Protein AF-A0A959AP13-F1 (afdb_monomer_lite)

Secondary structure (DSSP, 8-state):
-PPP--HHHHHHHIIIIIHHHHGGG--HHHHHHHHHHHHHHTT--B-TTS-B----HHHHHHHHHHHSTTT-------------

Foldseek 3Di:
DDDDDDLLRLLCCCVPPVCVVCVVVDDPVLVVLNVVLVCLCVQVDADPVRGRNHNHNVSSVVNCCVRVNPPDDDDDDDDDDDDD

Sequence (84 aa):
IMEEFDERQAWRDFYDRVRPGIWGGLSRNERRDIGTAERDFYGKRLDRHGQPIRLGAARVARLLDRFAPGLYEVEQRWVFRKQG

pLDDT: mean 93.52, std 7.72, range [54.53, 98.5]

Radius of gyration: 14.96 Å; chains: 1; bounding box: 42×34×47 Å

Structure (mmCIF, N/CA/C/O backbone):
data_AF-A0A959AP13-F1
#
_entry.id   AF-A0A959AP13-F1
#
loop_
_atom_site.group_PDB
_atom_site.id
_atom_site.type_symbol
_atom_site.label_atom_id
_atom_site.label_alt_id
_atom_site.label_comp_id
_atom_site.label_asym_id
_atom_site.label_entity_id
_atom_site.label_seq_id
_atom_site.pdbx_PDB_ins_code
_atom_site.Cartn_x
_atom_site.Cartn_y
_atom_site.Cartn_z
_atom_site.occupancy
_atom_site.B_iso_or_equiv
_atom_site.auth_seq_id
_atom_site.auth_comp_id
_atom_site.auth_asym_id
_atom_site.auth_atom_id
_atom_site.pdbx_PDB_model_num
ATOM 1 N N . ILE A 1 1 ? -23.831 0.697 -4.702 1.00 54.53 1 ILE A N 1
ATOM 2 C CA . ILE A 1 1 ? -23.080 0.429 -5.949 1.00 54.53 1 ILE A CA 1
ATOM 3 C C . ILE A 1 1 ? -21.635 0.297 -5.513 1.00 54.53 1 ILE A C 1
ATOM 5 O O . ILE A 1 1 ? -21.145 1.241 -4.907 1.00 54.53 1 ILE A O 1
ATOM 9 N N . MET A 1 2 ? -21.026 -0.878 -5.665 1.00 69.44 2 MET A N 1
ATOM 10 C CA . MET A 1 2 ? -19.586 -1.023 -5.431 1.00 69.44 2 MET A CA 1
ATOM 11 C C . MET A 1 2 ? -18.844 -0.352 -6.587 1.00 69.44 2 MET A C 1
ATOM 13 O O . MET A 1 2 ? -19.245 -0.508 -7.738 1.00 69.44 2 MET A O 1
ATOM 17 N N . GLU A 1 3 ? -17.826 0.441 -6.268 1.00 85.00 3 GLU A N 1
ATOM 18 C CA . GLU A 1 3 ? -16.941 1.064 -7.253 1.00 85.00 3 GLU A CA 1
ATOM 19 C C . GLU A 1 3 ? -15.835 0.066 -7.616 1.00 85.00 3 GLU A C 1
ATOM 21 O O . GLU A 1 3 ? -15.214 -0.521 -6.730 1.00 85.00 3 GLU A O 1
ATOM 26 N N . GLU A 1 4 ? -15.621 -0.167 -8.911 1.00 88.50 4 GLU A N 1
ATOM 27 C CA . GLU A 1 4 ? -14.546 -1.037 -9.390 1.00 88.50 4 GLU A CA 1
ATOM 28 C C . GLU A 1 4 ? -13.228 -0.257 -9.451 1.00 88.50 4 GLU A C 1
ATOM 30 O O . GLU A 1 4 ? -13.159 0.822 -10.044 1.00 88.50 4 GLU A O 1
ATOM 35 N N . PHE A 1 5 ? -12.170 -0.825 -8.869 1.00 88.94 5 PHE A N 1
ATOM 36 C CA . PHE A 1 5 ? -10.829 -0.247 -8.862 1.00 88.94 5 PHE A CA 1
ATOM 37 C C . PHE A 1 5 ? -9.812 -1.203 -9.486 1.00 88.94 5 PHE A C 1
ATOM 39 O O . PHE A 1 5 ? -9.786 -2.392 -9.164 1.00 88.94 5 PHE A O 1
ATOM 46 N N . ASP A 1 6 ? -8.903 -0.671 -10.305 1.00 93.44 6 ASP A N 1
ATOM 47 C CA . ASP A 1 6 ? -7.627 -1.341 -10.564 1.00 93.44 6 ASP A CA 1
ATOM 48 C C . ASP A 1 6 ? -6.698 -1.264 -9.333 1.00 93.44 6 ASP A C 1
ATOM 50 O O . ASP A 1 6 ? -6.979 -0.579 -8.340 1.00 93.44 6 ASP A O 1
ATOM 54 N N . GLU A 1 7 ? -5.551 -1.950 -9.364 1.00 94.38 7 GLU A N 1
ATOM 55 C CA . GLU A 1 7 ? -4.659 -1.981 -8.205 1.00 94.38 7 GLU A CA 1
ATOM 56 C C . GLU A 1 7 ? -4.069 -0.612 -7.839 1.00 94.38 7 GLU A C 1
ATOM 58 O O . GLU A 1 7 ? -3.724 -0.369 -6.678 1.00 94.38 7 GLU A O 1
ATOM 63 N N . ARG A 1 8 ? -3.926 0.294 -8.813 1.00 95.31 8 ARG A N 1
ATOM 64 C CA . ARG A 1 8 ? -3.368 1.630 -8.585 1.00 95.31 8 ARG A CA 1
ATOM 65 C C . ARG A 1 8 ? -4.411 2.535 -7.951 1.00 95.31 8 ARG A C 1
ATOM 67 O O . ARG A 1 8 ? -4.061 3.285 -7.038 1.00 95.31 8 ARG A O 1
ATOM 74 N N . GLN A 1 9 ? -5.654 2.460 -8.412 1.00 97.00 9 GLN A N 1
ATOM 75 C CA . GLN A 1 9 ? -6.779 3.195 -7.852 1.00 97.00 9 GLN A CA 1
ATOM 76 C C . GLN A 1 9 ? -7.078 2.720 -6.428 1.00 97.00 9 GLN A C 1
ATOM 78 O O . GLN A 1 9 ? -7.140 3.552 -5.525 1.00 97.00 9 GLN A O 1
ATOM 83 N N . ALA A 1 10 ? -7.124 1.403 -6.194 1.00 97.06 10 ALA A N 1
ATOM 84 C CA . ALA A 1 10 ? -7.329 0.841 -4.859 1.00 97.06 10 ALA A CA 1
ATOM 85 C C . ALA A 1 10 ? -6.217 1.266 -3.884 1.00 97.06 10 ALA A C 1
ATOM 87 O O . ALA A 1 10 ? -6.481 1.636 -2.740 1.00 97.06 10 ALA A O 1
ATOM 88 N N . TRP A 1 11 ? -4.958 1.284 -4.344 1.00 97.94 11 TRP A N 1
ATOM 89 C CA . TRP A 1 11 ? -3.853 1.782 -3.525 1.00 97.94 11 TRP A CA 1
ATOM 90 C C . TRP A 1 11 ? -3.977 3.275 -3.199 1.00 97.94 11 TRP A C 1
ATOM 92 O O . TRP A 1 11 ? -3.678 3.670 -2.072 1.00 97.94 11 TRP A O 1
ATOM 102 N N . ARG A 1 12 ? -4.407 4.113 -4.155 1.00 98.00 12 ARG A N 1
ATOM 103 C CA . ARG A 1 12 ? -4.619 5.547 -3.901 1.00 98.00 12 ARG A CA 1
ATOM 104 C C . ARG A 1 12 ? -5.735 5.789 -2.901 1.00 98.00 12 ARG A C 1
ATOM 106 O O . ARG A 1 12 ? -5.519 6.524 -1.943 1.00 98.00 12 ARG A O 1
ATOM 113 N N . ASP A 1 13 ? -6.876 5.134 -3.086 1.00 98.12 13 ASP A N 1
ATOM 114 C CA . ASP A 1 13 ? -8.004 5.245 -2.164 1.00 98.12 13 ASP A CA 1
ATOM 115 C C . ASP A 1 13 ? -7.588 4.851 -0.736 1.00 98.12 13 ASP A C 1
ATOM 117 O O . ASP A 1 13 ? -7.762 5.634 0.203 1.00 98.12 13 ASP A O 1
ATOM 121 N N . PHE A 1 14 ? -6.890 3.721 -0.580 1.00 98.19 14 PHE A N 1
ATOM 122 C CA . PHE A 1 14 ? -6.342 3.317 0.713 1.00 98.19 14 PHE A CA 1
ATOM 123 C C . PHE A 1 14 ? -5.389 4.363 1.298 1.00 98.19 14 PHE A C 1
ATOM 125 O O . PHE A 1 14 ? -5.516 4.733 2.467 1.00 98.19 14 PHE A O 1
ATOM 132 N N . TYR A 1 15 ? -4.415 4.834 0.518 1.00 98.31 15 TYR A N 1
ATOM 133 C CA . TYR A 1 15 ? -3.358 5.705 1.030 1.00 98.31 15 TYR A CA 1
ATOM 134 C C . TYR A 1 15 ? -3.880 7.085 1.452 1.00 98.31 15 TYR A C 1
ATOM 136 O O . TYR A 1 15 ? -3.399 7.646 2.446 1.00 98.31 15 TYR A O 1
ATOM 144 N N . ASP A 1 16 ? -4.857 7.608 0.714 1.00 98.00 16 ASP A N 1
ATOM 145 C CA . ASP A 1 16 ? -5.367 8.964 0.893 1.00 98.00 16 ASP A CA 1
ATOM 146 C C . ASP A 1 16 ? -6.553 9.011 1.864 1.00 98.00 16 ASP A C 1
ATOM 148 O O . ASP A 1 16 ? -6.682 9.979 2.615 1.00 98.00 16 ASP A O 1
ATOM 152 N N . ARG A 1 17 ? -7.394 7.965 1.903 1.00 97.62 17 ARG A N 1
ATOM 153 C CA . ARG A 1 17 ? -8.635 7.963 2.699 1.00 97.62 17 ARG A CA 1
ATOM 154 C C . ARG A 1 17 ? -8.595 7.056 3.922 1.00 97.62 17 ARG A C 1
ATOM 156 O O . ARG A 1 17 ? -9.066 7.458 4.981 1.00 97.62 17 ARG A O 1
ATOM 163 N N . VAL A 1 18 ? -8.015 5.862 3.814 1.00 97.56 18 VAL A N 1
ATOM 164 C CA . VAL A 1 18 ? -8.049 4.864 4.901 1.00 97.56 18 VAL A CA 1
ATOM 165 C C . VAL A 1 18 ? -6.836 4.988 5.824 1.00 97.56 18 VAL A C 1
ATOM 167 O O . VAL A 1 18 ? -6.969 5.082 7.047 1.00 97.56 18 VAL A O 1
ATOM 170 N N . ARG A 1 19 ? -5.630 5.051 5.248 1.00 98.12 19 ARG A N 1
ATOM 171 C CA . ARG A 1 19 ? -4.353 5.105 5.973 1.00 98.12 19 ARG A CA 1
ATOM 172 C C . ARG A 1 19 ? -4.312 6.188 7.064 1.00 98.12 19 ARG A C 1
ATOM 174 O O . ARG A 1 19 ? -3.803 5.868 8.142 1.00 98.12 19 ARG A O 1
ATOM 181 N N . PRO A 1 20 ? -4.787 7.439 6.862 1.00 98.25 20 PRO A N 1
ATOM 182 C CA . PRO A 1 20 ? -4.713 8.466 7.904 1.00 98.25 20 PRO A CA 1
ATOM 183 C C . PRO A 1 20 ? -5.385 8.052 9.219 1.00 98.25 20 PRO A C 1
ATOM 185 O O . PRO A 1 20 ? -4.850 8.358 10.284 1.00 98.25 20 PRO A O 1
ATOM 188 N N . GLY A 1 21 ? -6.491 7.301 9.150 1.00 97.94 21 GLY A N 1
ATOM 189 C CA . GLY A 1 21 ? -7.237 6.839 10.324 1.00 97.94 21 GLY A CA 1
ATOM 190 C C . GLY A 1 21 ? -6.514 5.769 11.147 1.00 97.94 21 GLY A C 1
ATOM 191 O O . GLY A 1 21 ? -6.693 5.703 12.359 1.00 97.94 21 GLY A O 1
ATOM 192 N N . ILE A 1 22 ? -5.648 4.967 10.521 1.00 97.25 22 ILE A N 1
ATOM 193 C CA . ILE A 1 22 ? -4.903 3.890 11.198 1.00 97.25 22 ILE A CA 1
ATOM 194 C C . ILE A 1 22 ? -3.451 4.268 11.523 1.00 97.25 22 ILE A C 1
ATOM 196 O O . ILE A 1 22 ? -2.810 3.613 12.342 1.00 97.25 22 ILE A O 1
ATOM 200 N N . TRP A 1 23 ? -2.909 5.325 10.902 1.00 97.19 23 TRP A N 1
ATOM 201 C CA . TRP A 1 23 ? -1.472 5.634 10.897 1.00 97.19 23 TRP A CA 1
ATOM 202 C C . TRP A 1 23 ? -0.838 5.721 12.293 1.00 97.19 23 TRP A C 1
ATOM 204 O O . TRP A 1 23 ? 0.282 5.241 12.506 1.00 97.19 23 TRP A O 1
ATOM 214 N N . GLY A 1 24 ? -1.560 6.315 13.248 1.00 97.62 24 GLY A N 1
ATOM 215 C CA . GLY A 1 24 ? -1.109 6.468 14.632 1.00 97.62 24 GLY A CA 1
ATOM 216 C C . GLY A 1 24 ? -0.849 5.133 15.333 1.00 97.62 24 GLY A C 1
ATOM 217 O O . GLY A 1 24 ? 0.137 5.025 16.058 1.00 97.62 24 GLY A O 1
ATOM 218 N N . GLY A 1 25 ? -1.663 4.113 15.047 1.00 97.50 25 GLY A N 1
ATOM 219 C CA . GLY A 1 25 ? -1.580 2.786 15.664 1.00 97.50 25 GLY A CA 1
ATOM 220 C C . GLY A 1 25 ? -0.579 1.830 15.012 1.00 97.50 25 GLY A C 1
ATOM 221 O O . GLY A 1 25 ? -0.289 0.779 15.574 1.00 97.50 25 GLY A O 1
ATOM 222 N N . LEU A 1 26 ? -0.026 2.178 13.846 1.00 97.94 26 LEU A N 1
ATOM 223 C CA . LEU A 1 26 ? 0.889 1.294 13.123 1.00 97.94 26 LEU A CA 1
ATOM 224 C C . LEU A 1 26 ? 2.278 1.237 13.760 1.00 97.94 26 LEU A C 1
ATOM 226 O O . LEU A 1 26 ? 2.885 2.268 14.075 1.00 97.94 26 LEU A O 1
ATOM 230 N N . SER A 1 27 ? 2.835 0.030 13.825 1.00 98.25 27 SER A N 1
ATOM 231 C CA . SER A 1 27 ? 4.231 -0.193 14.192 1.00 98.25 27 SER A CA 1
ATOM 232 C C . SER A 1 27 ? 5.199 0.384 13.151 1.00 98.25 27 SER A C 1
ATOM 234 O O . SER A 1 27 ? 4.858 0.651 11.994 1.00 98.25 27 SER A O 1
ATOM 236 N N . ARG A 1 28 ? 6.475 0.525 13.531 1.00 98.19 28 ARG A N 1
ATOM 237 C CA . ARG A 1 28 ? 7.533 0.978 12.611 1.00 98.19 28 ARG A CA 1
ATOM 238 C C . ARG A 1 28 ? 7.648 0.089 11.367 1.00 98.19 28 ARG A C 1
ATOM 240 O O . ARG A 1 28 ? 7.897 0.606 10.279 1.00 98.19 28 ARG A O 1
ATOM 247 N N . ASN A 1 29 ? 7.485 -1.223 11.529 1.00 97.94 29 ASN A N 1
ATOM 248 C CA . ASN A 1 29 ? 7.582 -2.175 10.424 1.00 97.94 29 ASN A CA 1
AT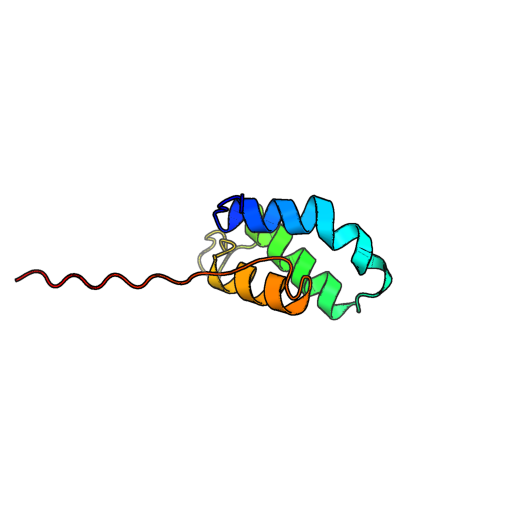OM 249 C C . ASN A 1 29 ? 6.398 -2.027 9.461 1.00 97.94 29 ASN A C 1
ATOM 251 O O . ASN A 1 29 ? 6.603 -1.984 8.255 1.00 97.94 29 ASN A O 1
ATOM 255 N N . GLU A 1 30 ? 5.189 -1.816 9.971 1.00 98.31 30 GLU A N 1
ATOM 256 C CA . GLU A 1 30 ? 3.998 -1.616 9.133 1.00 98.31 30 GLU A CA 1
ATOM 257 C C . GLU A 1 30 ? 4.051 -0.300 8.360 1.00 98.31 30 GLU A C 1
ATOM 259 O O . GLU A 1 30 ? 3.788 -0.261 7.157 1.00 98.31 30 GLU A O 1
ATOM 264 N N . ARG A 1 31 ? 4.501 0.778 9.015 1.00 98.50 31 ARG A N 1
ATOM 265 C CA . ARG A 1 31 ? 4.760 2.056 8.336 1.00 98.50 31 ARG A CA 1
ATOM 266 C C . ARG A 1 31 ? 5.806 1.901 7.231 1.00 98.50 31 ARG A C 1
ATOM 268 O O . ARG A 1 31 ? 5.674 2.517 6.174 1.00 98.50 31 ARG A O 1
ATOM 275 N N . ARG A 1 32 ? 6.836 1.074 7.453 1.00 98.06 32 ARG A N 1
ATOM 276 C CA . ARG A 1 32 ? 7.849 0.757 6.435 1.00 98.06 32 ARG A CA 1
ATOM 277 C C . ARG A 1 32 ? 7.248 -0.029 5.271 1.00 98.06 32 ARG A C 1
ATOM 279 O O . ARG A 1 32 ? 7.586 0.283 4.130 1.00 98.06 32 ARG A O 1
ATOM 286 N N . ASP A 1 33 ? 6.380 -1.000 5.527 1.00 97.69 33 ASP A N 1
ATOM 287 C CA . ASP A 1 33 ? 5.744 -1.804 4.477 1.00 97.69 33 ASP A CA 1
ATOM 288 C C . ASP A 1 33 ? 4.879 -0.935 3.556 1.00 97.69 33 ASP A C 1
ATOM 290 O O . ASP A 1 33 ? 5.046 -0.983 2.331 1.00 97.69 33 ASP A O 1
ATOM 294 N N . ILE A 1 34 ? 4.046 -0.068 4.145 1.00 98.12 34 ILE A N 1
ATOM 295 C CA . ILE A 1 34 ? 3.229 0.919 3.422 1.00 98.12 34 ILE A CA 1
ATOM 296 C C . ILE A 1 34 ? 4.117 1.904 2.655 1.00 98.12 34 ILE A C 1
ATOM 298 O O . ILE A 1 34 ? 3.925 2.111 1.459 1.00 98.12 34 ILE A O 1
ATOM 302 N N . GLY A 1 35 ? 5.138 2.475 3.302 1.00 98.00 35 GLY A N 1
ATOM 303 C CA . GLY A 1 35 ? 6.057 3.409 2.645 1.00 98.00 35 GLY A CA 1
ATOM 304 C C . GLY A 1 35 ? 6.853 2.769 1.502 1.00 98.00 35 GLY A C 1
ATOM 305 O O . GLY A 1 35 ? 7.161 3.420 0.506 1.00 98.00 35 GLY A O 1
ATOM 306 N N . THR A 1 36 ? 7.168 1.478 1.605 1.00 97.69 36 THR A N 1
ATOM 307 C CA . THR A 1 36 ? 7.833 0.733 0.531 1.00 97.69 36 THR A CA 1
ATOM 308 C C . THR A 1 36 ? 6.900 0.544 -0.661 1.00 97.69 36 THR A C 1
ATOM 310 O O . THR A 1 36 ? 7.327 0.754 -1.793 1.00 97.69 36 THR A O 1
ATOM 313 N N . ALA A 1 37 ? 5.633 0.199 -0.416 1.00 97.94 37 ALA A N 1
ATOM 314 C CA . ALA A 1 37 ? 4.626 0.122 -1.470 1.00 97.94 37 ALA A CA 1
ATOM 315 C C . ALA A 1 37 ? 4.397 1.486 -2.143 1.00 97.94 37 ALA A C 1
ATOM 317 O O . ALA A 1 37 ? 4.327 1.555 -3.366 1.00 97.94 37 ALA A O 1
ATOM 318 N N . GLU A 1 38 ? 4.410 2.580 -1.376 1.00 98.25 38 GLU A N 1
ATOM 319 C CA . GLU A 1 38 ? 4.295 3.937 -1.919 1.00 98.25 38 GLU A CA 1
ATOM 320 C C . GLU A 1 38 ? 5.456 4.293 -2.853 1.00 98.25 38 GLU A C 1
ATOM 322 O O . GLU A 1 38 ? 5.270 4.877 -3.921 1.00 98.25 38 GLU A O 1
ATOM 327 N N . ARG A 1 39 ? 6.679 3.893 -2.494 1.00 97.69 39 ARG A N 1
ATOM 328 C CA . ARG A 1 39 ? 7.835 4.061 -3.381 1.00 97.69 39 ARG A CA 1
ATOM 329 C C . ARG A 1 39 ? 7.692 3.253 -4.668 1.00 97.69 39 ARG A C 1
ATOM 331 O O . ARG A 1 39 ? 8.033 3.778 -5.725 1.00 97.69 39 ARG A O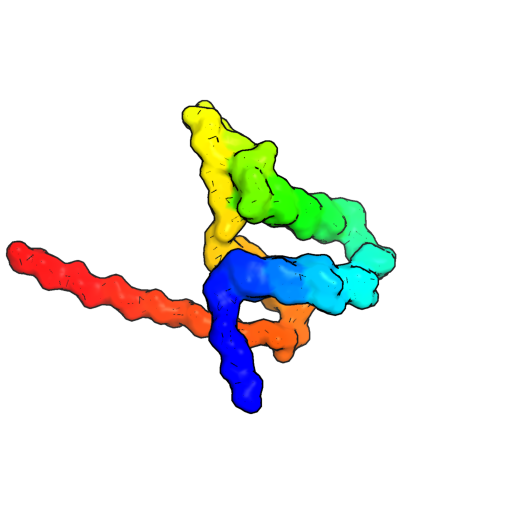 1
ATOM 338 N N . ASP A 1 40 ? 7.198 2.022 -4.585 1.00 96.50 40 ASP A N 1
ATOM 339 C CA . ASP A 1 40 ? 6.970 1.164 -5.754 1.00 96.50 40 ASP A CA 1
ATOM 340 C C . ASP A 1 40 ? 5.859 1.730 -6.658 1.00 96.50 40 ASP A C 1
ATOM 342 O O . ASP A 1 40 ? 5.972 1.686 -7.882 1.00 96.50 40 ASP A O 1
ATOM 346 N N . PHE A 1 41 ? 4.820 2.352 -6.086 1.00 96.38 41 PHE A N 1
ATOM 347 C CA . PHE A 1 41 ? 3.764 3.023 -6.853 1.00 96.38 41 PHE A CA 1
ATOM 348 C C . PHE A 1 41 ? 4.312 4.123 -7.776 1.00 96.38 41 PHE A C 1
ATOM 350 O O . PHE A 1 41 ? 3.850 4.255 -8.916 1.00 96.38 41 PHE A O 1
ATOM 357 N N . TYR A 1 42 ? 5.298 4.887 -7.288 1.00 95.81 42 TYR A N 1
ATOM 358 C CA . TYR A 1 42 ? 6.007 5.930 -8.040 1.00 95.81 42 TYR A CA 1
ATOM 359 C C . TYR A 1 42 ? 7.224 5.415 -8.827 1.00 95.81 42 TYR A C 1
ATOM 361 O O . TYR A 1 42 ? 7.948 6.221 -9.405 1.00 95.81 42 TYR A O 1
ATOM 369 N N . GLY A 1 43 ? 7.507 4.107 -8.821 1.00 93.81 43 GLY A N 1
ATOM 370 C CA . GLY A 1 43 ? 8.679 3.542 -9.500 1.00 93.81 43 GLY A CA 1
ATOM 371 C C . GLY A 1 43 ? 10.028 3.970 -8.901 1.00 93.81 43 GLY A C 1
ATOM 372 O O . GLY A 1 43 ? 11.047 3.937 -9.581 1.00 93.81 43 GLY A O 1
ATOM 373 N N . LYS A 1 44 ? 10.060 4.375 -7.624 1.00 95.62 44 LYS A N 1
ATOM 374 C CA . LYS A 1 44 ? 11.262 4.886 -6.927 1.00 95.62 44 LYS A CA 1
ATOM 375 C C . LYS A 1 44 ? 12.185 3.792 -6.379 1.00 95.62 44 LYS A C 1
ATOM 377 O O . LYS A 1 44 ? 13.181 4.097 -5.715 1.00 95.62 44 LYS A O 1
ATOM 382 N N . 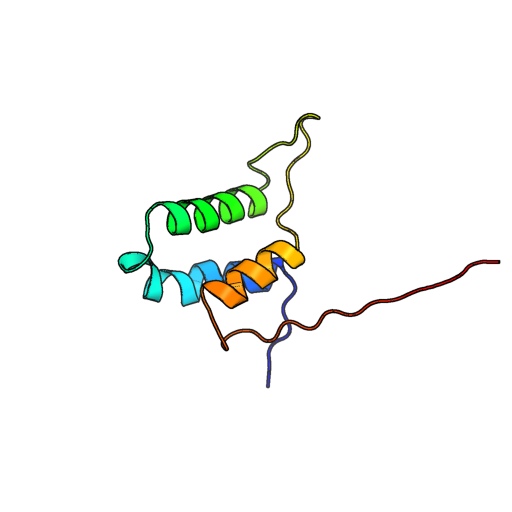ARG A 1 45 ? 11.828 2.519 -6.540 1.00 95.81 45 ARG A N 1
ATOM 383 C CA . ARG A 1 45 ? 12.687 1.378 -6.206 1.00 95.81 45 ARG A CA 1
ATOM 384 C C . ARG A 1 45 ? 13.024 0.648 -7.488 1.00 95.81 45 ARG A C 1
ATOM 386 O O . ARG A 1 45 ? 12.134 0.401 -8.292 1.00 95.81 45 ARG A O 1
ATOM 393 N N . LEU A 1 46 ? 14.297 0.318 -7.645 1.00 95.56 46 LEU A N 1
ATOM 394 C CA . LEU A 1 46 ? 14.810 -0.410 -8.795 1.00 95.56 46 LEU A CA 1
ATOM 395 C C . LEU A 1 46 ? 15.152 -1.839 -8.378 1.00 95.56 46 LEU A C 1
ATOM 397 O O . LEU A 1 46 ? 15.523 -2.085 -7.226 1.00 95.56 46 LEU A O 1
ATOM 401 N N . ASP A 1 47 ? 15.002 -2.773 -9.304 1.00 94.38 47 ASP A N 1
ATOM 402 C CA . ASP A 1 47 ? 15.497 -4.132 -9.159 1.00 94.38 47 ASP A CA 1
ATOM 403 C C . ASP A 1 47 ? 17.013 -4.207 -9.434 1.00 94.38 47 ASP A C 1
ATOM 405 O O . ASP A 1 47 ? 17.683 -3.206 -9.705 1.00 94.38 47 ASP A O 1
ATOM 409 N N . ARG A 1 48 ? 17.573 -5.420 -9.374 1.00 94.75 48 ARG A N 1
ATOM 410 C CA . ARG A 1 48 ? 19.002 -5.670 -9.640 1.00 94.75 48 ARG A CA 1
ATOM 411 C C . ARG A 1 48 ? 19.441 -5.343 -11.075 1.00 94.75 48 ARG A C 1
ATOM 413 O O . ARG A 1 48 ? 20.636 -5.297 -11.339 1.00 94.75 48 ARG A O 1
ATOM 420 N N . HIS A 1 49 ? 18.493 -5.169 -11.991 1.00 94.38 49 HIS A N 1
ATOM 421 C CA . HIS A 1 49 ? 18.710 -4.829 -13.394 1.00 94.38 49 HIS A CA 1
ATOM 422 C C . HIS A 1 49 ? 18.441 -3.339 -13.671 1.00 94.38 49 HIS A C 1
ATOM 424 O O . HIS A 1 49 ? 18.445 -2.920 -14.828 1.00 94.38 49 HIS A O 1
ATOM 430 N N . GLY A 1 50 ? 18.203 -2.534 -12.629 1.00 94.75 50 GLY A N 1
ATOM 431 C CA . GLY A 1 50 ? 17.900 -1.110 -12.753 1.00 94.75 50 GLY A CA 1
ATOM 432 C C . GLY A 1 50 ? 16.472 -0.812 -13.218 1.00 94.75 50 GLY A C 1
ATOM 433 O O . GLY A 1 50 ? 16.168 0.341 -13.512 1.00 94.75 50 GLY A O 1
ATOM 434 N N . GLN A 1 51 ? 15.589 -1.812 -13.284 1.00 95.19 51 GLN A N 1
ATOM 435 C CA . GLN A 1 51 ? 14.202 -1.630 -13.709 1.00 95.19 51 GLN A CA 1
ATOM 436 C C . GLN A 1 51 ? 13.311 -1.241 -12.523 1.00 95.19 51 GLN A C 1
ATOM 438 O O . GLN A 1 51 ? 13.462 -1.806 -11.437 1.00 95.19 51 GLN A O 1
ATOM 443 N N . PRO A 1 52 ? 12.354 -0.309 -12.690 1.00 94.69 52 PRO A N 1
ATOM 444 C CA . PRO A 1 52 ? 11.422 0.043 -11.628 1.00 94.69 52 PRO A CA 1
ATOM 445 C C . PRO A 1 52 ? 10.603 -1.156 -11.138 1.00 94.69 52 PRO A C 1
ATOM 447 O O . PRO A 1 52 ? 9.921 -1.831 -11.911 1.00 94.69 52 PRO A O 1
ATOM 450 N N . ILE A 1 53 ? 10.606 -1.371 -9.825 1.00 93.69 53 ILE A N 1
ATOM 451 C CA . ILE A 1 53 ? 9.730 -2.328 -9.155 1.00 93.69 53 ILE A CA 1
ATOM 452 C C . ILE A 1 53 ? 8.321 -1.739 -9.151 1.00 93.69 53 ILE A C 1
ATOM 454 O O . ILE A 1 53 ? 8.052 -0.751 -8.467 1.00 93.69 53 ILE A O 1
ATOM 458 N N . ARG A 1 54 ? 7.414 -2.351 -9.917 1.00 92.19 54 ARG A N 1
ATOM 459 C CA . ARG A 1 54 ? 6.005 -1.947 -9.972 1.00 92.19 54 ARG A CA 1
ATOM 460 C C . ARG A 1 54 ? 5.243 -2.450 -8.748 1.00 92.19 54 ARG A C 1
ATOM 462 O O . ARG A 1 54 ? 5.419 -3.590 -8.314 1.00 92.19 54 ARG A O 1
ATOM 469 N N . LEU A 1 55 ? 4.342 -1.618 -8.231 1.00 94.94 55 LEU A N 1
ATOM 470 C CA . LEU A 1 55 ? 3.353 -2.046 -7.247 1.00 94.94 55 LEU A CA 1
ATOM 471 C C . LEU A 1 55 ? 2.267 -2.878 -7.946 1.00 94.94 55 LEU A C 1
ATOM 473 O O . LEU A 1 55 ? 1.407 -2.321 -8.613 1.00 94.94 55 LEU A O 1
ATOM 477 N N . GLY A 1 56 ? 2.345 -4.205 -7.826 1.00 94.06 56 GLY A N 1
ATOM 478 C CA . GLY A 1 56 ? 1.391 -5.124 -8.457 1.00 94.06 56 GLY A CA 1
ATOM 479 C C . GLY A 1 56 ? 0.176 -5.467 -7.587 1.00 94.06 56 GLY A C 1
ATOM 480 O O . GLY A 1 56 ? 0.256 -5.437 -6.354 1.00 94.06 56 GLY A O 1
ATOM 481 N N . ALA A 1 57 ? -0.908 -5.897 -8.240 1.00 94.62 57 ALA A N 1
ATOM 482 C CA . ALA A 1 57 ? -2.198 -6.231 -7.626 1.00 94.62 57 ALA A CA 1
ATOM 483 C C . ALA A 1 57 ? -2.098 -7.191 -6.432 1.00 94.62 57 ALA A C 1
ATOM 485 O O . ALA A 1 57 ? -2.643 -6.916 -5.369 1.00 94.62 57 ALA A O 1
ATOM 486 N N . ALA A 1 58 ? -1.311 -8.268 -6.542 1.00 94.50 58 ALA A N 1
ATOM 487 C CA . ALA A 1 58 ? -1.144 -9.231 -5.449 1.00 94.50 58 ALA A CA 1
ATOM 488 C C . ALA A 1 58 ? -0.540 -8.609 -4.176 1.00 94.50 58 ALA A C 1
ATOM 490 O O . ALA A 1 58 ? -0.809 -9.063 -3.065 1.00 94.50 58 ALA A O 1
ATOM 491 N N . ARG A 1 59 ? 0.307 -7.580 -4.316 1.00 95.94 59 ARG A N 1
ATOM 492 C CA . ARG A 1 59 ? 0.859 -6.866 -3.162 1.00 95.94 59 ARG A CA 1
ATOM 493 C C . ARG A 1 59 ? -0.157 -5.895 -2.578 1.00 95.94 59 ARG A C 1
ATOM 495 O O . ARG A 1 59 ? -0.247 -5.826 -1.358 1.00 95.94 59 ARG A O 1
ATOM 502 N N . VAL A 1 60 ? -0.894 -5.181 -3.429 1.00 97.50 60 VAL A N 1
ATOM 503 C CA . VAL A 1 60 ? -1.982 -4.294 -2.998 1.00 97.50 60 VAL A CA 1
ATOM 504 C C . VAL A 1 60 ? -3.017 -5.095 -2.214 1.00 97.50 60 VAL A C 1
ATOM 506 O O . VAL A 1 60 ? -3.235 -4.783 -1.052 1.00 97.50 60 VAL A O 1
ATOM 509 N N . ALA A 1 61 ? -3.518 -6.204 -2.761 1.00 96.81 61 ALA A N 1
ATOM 510 C CA . ALA A 1 61 ? -4.482 -7.085 -2.100 1.00 96.81 61 ALA A CA 1
ATOM 511 C C . ALA A 1 61 ? -4.060 -7.486 -0.675 1.00 96.81 61 ALA A C 1
ATOM 513 O O . ALA A 1 61 ? -4.818 -7.297 0.268 1.00 96.81 61 ALA A O 1
ATOM 514 N N . ARG A 1 62 ? -2.814 -7.952 -0.488 1.00 97.31 62 ARG A N 1
ATOM 515 C CA . ARG A 1 62 ? -2.298 -8.312 0.848 1.00 97.31 62 ARG A CA 1
ATOM 516 C C . ARG A 1 62 ? -2.216 -7.128 1.812 1.00 97.31 62 ARG A C 1
ATOM 518 O O . ARG A 1 62 ? -2.362 -7.311 3.016 1.00 97.31 62 ARG A O 1
ATOM 525 N N . LEU A 1 63 ? -1.899 -5.934 1.312 1.00 97.94 63 LEU A N 1
ATOM 526 C CA . LEU A 1 63 ? -1.844 -4.731 2.145 1.00 97.94 63 LEU A CA 1
ATOM 527 C C . LEU A 1 63 ? -3.251 -4.286 2.549 1.00 97.94 63 LEU A C 1
ATOM 529 O O . LEU A 1 63 ? -3.441 -3.907 3.699 1.00 97.94 63 LEU A O 1
ATOM 533 N N . LEU A 1 64 ? -4.220 -4.368 1.636 1.00 97.75 64 LEU A N 1
ATOM 534 C CA . LEU A 1 64 ? -5.614 -4.025 1.911 1.00 97.75 64 LEU A CA 1
ATOM 535 C C . LEU A 1 64 ? -6.252 -5.011 2.892 1.00 97.75 64 LEU A C 1
ATOM 537 O O . LEU A 1 64 ? -6.841 -4.572 3.870 1.00 97.75 64 LEU A O 1
ATOM 541 N N . ASP A 1 65 ? -6.043 -6.315 2.716 1.00 97.19 65 ASP A N 1
ATOM 542 C CA . ASP A 1 65 ? -6.514 -7.343 3.656 1.00 97.19 65 ASP A CA 1
ATOM 543 C C . ASP A 1 65 ? -5.985 -7.100 5.081 1.00 97.19 65 ASP A C 1
ATOM 545 O O . ASP A 1 65 ? -6.720 -7.146 6.065 1.00 97.19 65 ASP A O 1
ATOM 549 N N . ARG A 1 66 ? -4.703 -6.733 5.191 1.00 97.69 66 ARG A N 1
ATOM 55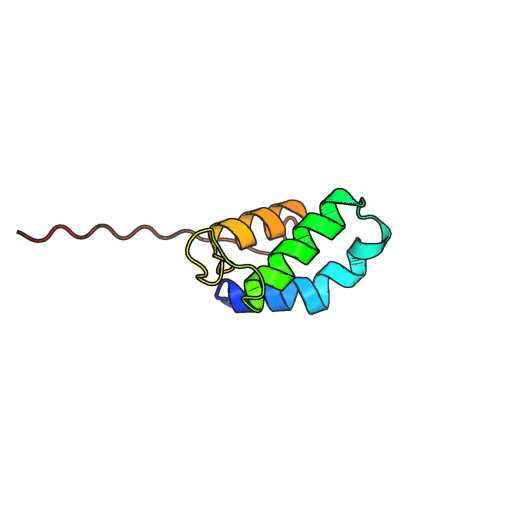0 C CA . ARG A 1 66 ? -4.061 -6.479 6.483 1.00 97.69 66 ARG A CA 1
ATOM 551 C C . ARG A 1 66 ? -4.478 -5.159 7.134 1.00 97.69 66 ARG A C 1
ATOM 553 O O . ARG A 1 66 ? -4.642 -5.111 8.350 1.00 97.69 66 ARG A O 1
ATOM 560 N N . PHE A 1 67 ? -4.528 -4.071 6.369 1.00 97.81 67 PHE A N 1
ATOM 561 C CA . PHE A 1 67 ? -4.634 -2.710 6.915 1.00 97.81 67 PHE A CA 1
ATOM 562 C C . PHE A 1 67 ? -6.008 -2.067 6.715 1.00 97.81 67 PHE A C 1
ATOM 564 O O . PHE A 1 67 ? -6.275 -1.017 7.291 1.00 97.81 67 PHE A O 1
ATOM 571 N N . ALA A 1 68 ? -6.873 -2.681 5.920 1.00 96.88 68 ALA A N 1
ATOM 572 C CA . ALA A 1 68 ? -8.224 -2.225 5.635 1.00 96.88 68 ALA A CA 1
ATOM 573 C C . ALA A 1 68 ? -9.201 -3.421 5.568 1.00 96.88 68 ALA A C 1
ATOM 575 O O . ALA A 1 68 ? -9.917 -3.572 4.572 1.00 96.88 68 ALA A O 1
ATOM 576 N N . PRO A 1 69 ? -9.221 -4.297 6.595 1.00 96.62 69 PRO A N 1
ATOM 577 C CA . PRO A 1 69 ? -9.987 -5.537 6.548 1.00 96.62 69 PRO A CA 1
ATOM 578 C C . PRO A 1 69 ? -11.479 -5.249 6.343 1.00 96.62 69 PRO A C 1
ATOM 580 O O . PRO A 1 69 ? -12.075 -4.454 7.069 1.00 96.62 69 PRO A O 1
ATOM 583 N N . GLY A 1 70 ? -12.074 -5.897 5.339 1.00 94.06 70 GLY A N 1
ATOM 584 C CA . GLY A 1 70 ? -13.494 -5.760 5.000 1.00 94.06 70 GLY A CA 1
ATOM 585 C C . GLY A 1 70 ? -13.888 -4.474 4.263 1.00 94.06 70 GLY A C 1
ATOM 586 O O . GLY A 1 70 ? -15.065 -4.315 3.956 1.00 94.06 70 GLY A O 1
ATOM 587 N N . LEU A 1 71 ? -12.947 -3.566 3.964 1.00 95.44 71 LEU A N 1
ATOM 588 C CA . LEU A 1 71 ? -13.236 -2.341 3.198 1.00 95.44 71 LEU A CA 1
ATOM 589 C C . LEU A 1 71 ? -13.113 -2.528 1.682 1.00 95.44 71 LEU A C 1
ATOM 591 O O . LEU A 1 71 ? -13.722 -1.778 0.925 1.00 95.44 71 LEU A O 1
ATOM 595 N N . TYR A 1 72 ? -12.337 -3.520 1.248 1.00 95.12 72 TYR A N 1
ATOM 596 C CA . TYR A 1 72 ? -12.123 -3.834 -0.160 1.00 95.12 72 TYR A CA 1
ATOM 597 C C . TYR A 1 72 ? -12.467 -5.295 -0.411 1.00 95.12 72 TYR A C 1
ATOM 599 O O . TYR A 1 72 ? -11.982 -6.181 0.293 1.00 95.12 72 TYR A O 1
ATOM 607 N N . GLU A 1 73 ? -13.258 -5.542 -1.447 1.00 93.75 73 GLU A N 1
ATOM 608 C CA . GLU A 1 73 ? -13.435 -6.873 -2.012 1.00 93.75 73 GLU A CA 1
ATOM 609 C C . GLU A 1 73 ? -12.414 -7.060 -3.138 1.00 93.75 73 GLU A C 1
ATOM 611 O O . GLU A 1 73 ? -12.312 -6.231 -4.041 1.00 93.75 73 GLU A O 1
ATOM 616 N N . VAL A 1 74 ? -11.603 -8.117 -3.054 1.00 90.94 74 VAL A N 1
ATOM 617 C CA . VAL A 1 74 ? -10.568 -8.413 -4.051 1.00 90.94 74 VAL A CA 1
ATOM 618 C C . VAL A 1 74 ? -10.977 -9.650 -4.833 1.00 90.94 74 VAL A C 1
ATOM 620 O O . VAL A 1 74 ? -10.885 -10.770 -4.333 1.00 90.94 74 VAL A O 1
ATOM 623 N N . GLU A 1 75 ? -11.357 -9.453 -6.09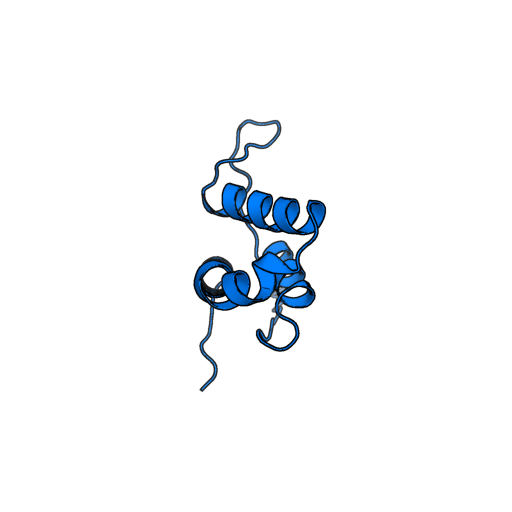1 1.00 89.75 75 GLU A N 1
ATOM 624 C CA . GLU A 1 75 ? -11.649 -10.549 -7.008 1.00 89.75 75 GLU A CA 1
ATOM 625 C C . GLU A 1 75 ? -10.427 -10.890 -7.870 1.00 89.75 75 GLU A C 1
ATOM 627 O O . GLU A 1 75 ? -9.850 -10.038 -8.549 1.00 89.75 75 GLU A O 1
ATOM 632 N N . GLN A 1 76 ? -10.032 -12.165 -7.881 1.00 83.88 76 GLN A N 1
ATOM 633 C CA . GLN A 1 76 ? -8.974 -12.660 -8.758 1.00 83.88 76 GLN A CA 1
ATOM 634 C C . GLN A 1 76 ? -9.568 -13.496 -9.889 1.00 83.88 76 GLN A C 1
ATOM 636 O O . GLN A 1 76 ? -10.135 -14.564 -9.660 1.00 83.88 76 GLN A O 1
ATOM 641 N N . ARG A 1 77 ? -9.374 -13.050 -11.135 1.00 82.75 77 ARG A N 1
ATOM 642 C CA . ARG A 1 77 ? -9.829 -13.777 -12.324 1.00 82.75 77 ARG A CA 1
ATOM 643 C C . ARG A 1 77 ? -8.661 -14.412 -13.069 1.00 82.75 77 ARG A C 1
ATOM 645 O O . ARG A 1 77 ? -7.765 -13.723 -13.550 1.00 82.75 77 ARG A O 1
ATOM 652 N N . TRP A 1 78 ? -8.706 -15.731 -13.219 1.00 83.88 78 TRP A N 1
ATOM 653 C CA . TRP A 1 78 ? -7.764 -16.478 -14.050 1.00 83.88 78 TRP A CA 1
ATOM 654 C C . TRP A 1 78 ? -8.341 -16.690 -15.449 1.00 83.88 78 TRP A C 1
ATOM 656 O O . TRP A 1 78 ? -9.497 -17.084 -15.598 1.00 83.88 78 TRP A O 1
ATOM 666 N N . VAL A 1 79 ? -7.535 -16.450 -16.485 1.00 84.75 79 VAL A N 1
ATOM 667 C CA . VAL A 1 79 ? -7.906 -16.721 -17.880 1.00 84.75 79 VAL A CA 1
ATOM 668 C C . VAL A 1 79 ? -6.826 -17.591 -18.504 1.00 84.75 79 VAL A C 1
ATOM 670 O O . VAL A 1 79 ? -5.702 -17.143 -18.712 1.00 84.75 79 VAL A O 1
ATOM 673 N N . PHE A 1 80 ? -7.175 -18.833 -18.826 1.00 84.19 80 PHE A N 1
ATOM 674 C CA . PHE A 1 80 ? -6.295 -19.764 -19.524 1.00 84.19 80 PHE A CA 1
ATOM 675 C C . PHE A 1 80 ? -6.727 -19.849 -20.984 1.00 84.19 80 PHE A C 1
ATOM 677 O O . PHE A 1 80 ? -7.898 -20.082 -21.282 1.00 84.19 80 PHE A O 1
ATOM 684 N N . ARG A 1 81 ? -5.787 -19.648 -21.907 1.00 81.31 81 ARG A N 1
ATOM 685 C CA . ARG A 1 81 ? -6.007 -19.829 -23.344 1.00 81.31 81 ARG A CA 1
ATOM 686 C C . ARG A 1 81 ? -4.912 -20.739 -23.873 1.00 81.31 81 ARG A C 1
ATOM 688 O O . ARG A 1 81 ? -3.735 -20.472 -23.652 1.00 81.31 81 ARG A O 1
ATOM 695 N N . LYS A 1 82 ? -5.307 -21.811 -24.553 1.00 83.88 82 LYS A N 1
ATOM 696 C CA . LYS A 1 82 ? -4.402 -22.715 -25.261 1.00 83.88 82 LYS A CA 1
ATOM 697 C C . LYS A 1 82 ? -4.475 -22.366 -26.742 1.00 83.88 82 LYS A C 1
ATOM 699 O O . LYS A 1 82 ? -5.561 -22.417 -27.312 1.00 83.88 82 LYS A O 1
ATOM 704 N N . GLN A 1 83 ? -3.349 -22.004 -27.342 1.00 67.50 83 GLN A N 1
ATOM 705 C CA . GLN A 1 83 ? -3.224 -22.007 -28.798 1.00 67.50 83 GLN A CA 1
ATOM 706 C C . GLN A 1 83 ? -2.742 -23.389 -29.245 1.00 67.50 83 GLN A C 1
ATOM 708 O O . GLN A 1 83 ? -1.959 -24.028 -28.535 1.00 67.50 83 GLN A O 1
ATOM 713 N N . GLY A 1 84 ? -3.307 -23.86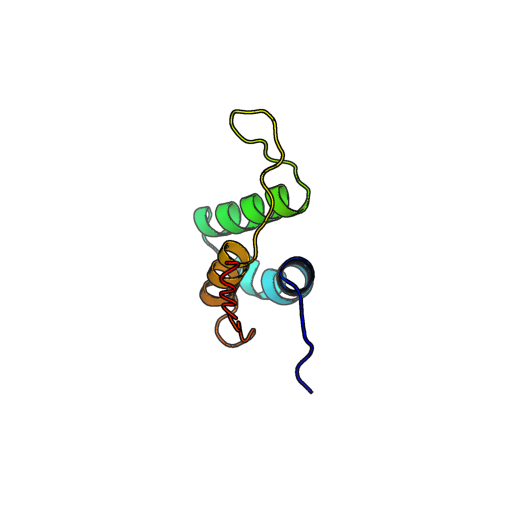2 -30.356 1.00 69.56 84 GLY A N 1
ATOM 714 C CA . GLY A 1 84 ? -2.780 -24.996 -31.113 1.00 69.56 84 GLY A CA 1
ATOM 715 C C . GLY A 1 84 ? -1.566 -24.576 -31.919 1.00 69.56 84 GLY A C 1
ATOM 716 O O . GLY A 1 84 ? -1.533 -23.391 -32.323 1.00 69.56 84 GLY A O 1
#